Protein AF-A0A5K1HX62-F1 (afdb_monomer_lite)

InterPro domains:
  IPR001220 Legume lectin domain [PF00139] (1-64)
  IPR013320 Concanavalin A-like lectin/glucanase domain superfamily [SSF49899] (2-64)
  IPR050258 Leguminous Lectin [PTHR32401] (2-64)

Structure (mmCIF, N/CA/C/O backbone):
data_AF-A0A5K1HX62-F1
#
_entry.id   AF-A0A5K1HX62-F1
#
loop_
_atom_site.group_PDB
_atom_site.id
_atom_site.type_symbol
_atom_site.label_atom_id
_atom_site.label_alt_id
_atom_site.label_comp_id
_atom_site.label_asym_id
_atom_site.label_entity_id
_atom_site.label_seq_id
_atom_site.pdbx_PDB_ins_code
_atom_site.Cartn_x
_atom_site.Cartn_y
_atom_site.Cartn_z
_atom_site.occupancy
_atom_site.B_iso_or_equiv
_atom_site.auth_seq_id
_atom_site.auth_comp_id
_atom_site.auth_asym_id
_atom_site.auth_atom_id
_atom_site.pdbx_PDB_model_num
ATOM 1 N N . SER A 1 1 ? 5.052 7.035 -11.314 1.00 54.47 1 SER A N 1
ATOM 2 C CA . SER A 1 1 ? 3.846 6.189 -11.360 1.00 54.47 1 SER A CA 1
ATOM 3 C C . SER A 1 1 ? 4.288 4.838 -10.858 1.00 54.47 1 SER A C 1
ATOM 5 O O . SER A 1 1 ? 5.226 4.308 -11.440 1.00 54.47 1 SER A O 1
ATOM 7 N N . HIS A 1 2 ? 3.745 4.385 -9.731 1.00 74.75 2 HIS A N 1
ATOM 8 C CA . HIS A 1 2 ? 4.337 3.318 -8.911 1.00 74.75 2 HIS A CA 1
ATOM 9 C C . HIS A 1 2 ? 3.582 1.989 -9.026 1.00 74.75 2 HIS A C 1
ATOM 11 O O . HIS A 1 2 ? 3.807 1.094 -8.240 1.00 74.75 2 HIS A O 1
ATOM 17 N N . GLY A 1 3 ? 2.692 1.847 -10.013 1.00 86.25 3 GLY A N 1
ATOM 18 C CA . GLY A 1 3 ? 1.889 0.639 -10.185 1.00 86.25 3 GLY A CA 1
ATOM 19 C C . GLY A 1 3 ? 0.505 0.743 -9.547 1.00 86.25 3 GLY A C 1
ATOM 20 O O . GLY A 1 3 ? -0.083 1.827 -9.529 1.00 86.25 3 GLY A O 1
ATOM 21 N N . PHE A 1 4 ? -0.047 -0.386 -9.102 1.00 90.12 4 PHE A N 1
ATOM 22 C CA . PHE A 1 4 ? -1.382 -0.462 -8.498 1.00 90.12 4 PHE A CA 1
ATOM 23 C C . PHE A 1 4 ? -1.476 -1.598 -7.472 1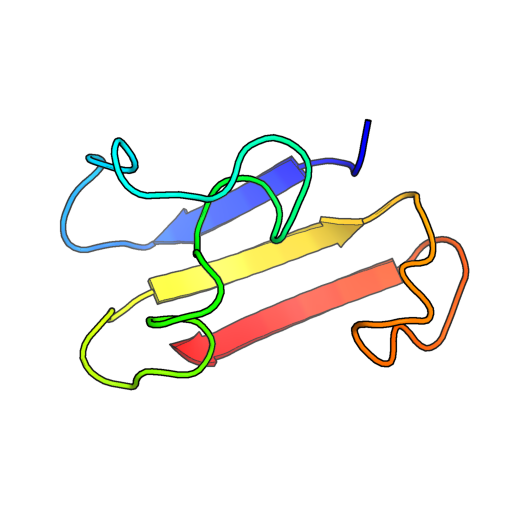.00 90.12 4 PHE A C 1
ATOM 25 O O . PHE A 1 4 ? -0.684 -2.538 -7.506 1.00 90.12 4 PHE A O 1
ATOM 32 N N . ALA A 1 5 ? -2.478 -1.533 -6.591 1.00 91.94 5 ALA A N 1
ATOM 33 C CA . ALA A 1 5 ? -2.748 -2.568 -5.597 1.00 91.94 5 ALA A CA 1
ATOM 34 C C . ALA A 1 5 ? -4.220 -3.001 -5.595 1.00 91.94 5 ALA A C 1
ATOM 36 O O . ALA A 1 5 ? -5.129 -2.194 -5.800 1.00 91.94 5 ALA A O 1
ATOM 37 N N . PHE A 1 6 ? -4.452 -4.282 -5.311 1.00 94.25 6 PHE A N 1
ATOM 38 C CA . PHE A 1 6 ? -5.755 -4.786 -4.877 1.00 94.25 6 PHE A CA 1
ATOM 39 C C . PHE A 1 6 ? -5.796 -4.776 -3.356 1.00 94.25 6 PHE A C 1
ATOM 41 O O . PHE A 1 6 ? -4.893 -5.325 -2.731 1.00 94.25 6 PHE A O 1
ATOM 48 N N . VAL A 1 7 ? -6.836 -4.184 -2.765 1.00 95.00 7 VAL A N 1
ATOM 49 C CA . VAL A 1 7 ? -6.842 -3.881 -1.329 1.00 95.00 7 VAL A CA 1
ATOM 50 C C . VAL A 1 7 ? -8.141 -4.330 -0.659 1.00 95.00 7 VAL A C 1
ATOM 52 O O . VAL A 1 7 ? -9.235 -4.084 -1.168 1.00 95.00 7 VAL A O 1
ATOM 55 N N . VAL A 1 8 ? -8.017 -4.964 0.507 1.00 96.50 8 VAL A N 1
ATOM 56 C CA . VAL A 1 8 ? -9.112 -5.272 1.434 1.00 96.50 8 VAL A CA 1
ATOM 57 C C . VAL A 1 8 ? -8.926 -4.418 2.684 1.00 96.50 8 VAL A C 1
ATOM 59 O O . VAL A 1 8 ? -7.905 -4.530 3.360 1.00 96.50 8 VAL A O 1
ATOM 62 N N . VAL A 1 9 ? -9.907 -3.559 2.977 1.00 95.56 9 VAL A N 1
ATOM 63 C CA . VAL A 1 9 ? -9.823 -2.522 4.019 1.00 95.56 9 VAL A CA 1
ATOM 64 C C . VAL A 1 9 ? -11.171 -2.277 4.698 1.00 95.56 9 VAL A C 1
ATOM 66 O O . VAL A 1 9 ? -12.217 -2.478 4.076 1.00 95.56 9 VAL A O 1
ATOM 69 N N . PRO A 1 10 ? -11.183 -1.781 5.948 1.00 94.56 10 PRO A N 1
ATOM 70 C CA . PRO A 1 10 ? -12.417 -1.398 6.631 1.00 94.56 10 PRO A CA 1
ATOM 71 C C . PRO A 1 10 ? -13.036 -0.090 6.104 1.00 94.56 10 PRO A C 1
ATOM 73 O O . PRO A 1 10 ? -14.206 0.176 6.372 1.00 94.56 10 PRO A O 1
ATOM 76 N N . SER A 1 11 ? -12.268 0.742 5.392 1.00 93.12 11 SER A N 1
ATOM 77 C CA . SER A 1 11 ? -12.691 2.042 4.859 1.00 93.12 11 SER A CA 1
ATOM 78 C C . SER A 1 11 ? -11.912 2.378 3.590 1.00 93.12 11 SER A C 1
ATOM 80 O O . SER A 1 11 ? -10.732 2.067 3.498 1.00 93.12 11 SER A O 1
ATOM 82 N N . THR A 1 12 ? -12.549 3.059 2.639 1.00 92.75 12 THR A N 1
ATOM 83 C CA . THR A 1 12 ? -11.913 3.545 1.401 1.00 92.75 12 THR A CA 1
ATOM 84 C C . THR A 1 12 ? -11.415 4.990 1.515 1.00 92.75 12 THR A C 1
ATOM 86 O O . THR A 1 12 ? -11.202 5.649 0.498 1.00 92.75 12 THR A O 1
ATOM 89 N N . ASN A 1 13 ? -11.306 5.529 2.734 1.00 92.25 13 ASN A N 1
ATOM 90 C CA . ASN A 1 13 ? -10.748 6.860 2.952 1.00 92.25 13 ASN A CA 1
ATOM 91 C C . ASN A 1 13 ? -9.221 6.793 3.082 1.00 92.25 13 ASN A C 1
ATOM 93 O O . ASN A 1 13 ? -8.716 6.364 4.114 1.00 92.25 13 ASN A O 1
ATOM 97 N N . PHE A 1 14 ? -8.521 7.289 2.063 1.00 91.12 14 PHE A N 1
ATOM 98 C CA . PHE A 1 14 ? -7.060 7.412 2.021 1.00 91.12 14 PHE A CA 1
ATOM 99 C C . PHE A 1 14 ? -6.614 8.881 1.933 1.00 91.12 14 PHE A C 1
ATOM 101 O O . PHE A 1 14 ? -5.579 9.191 1.349 1.00 91.12 14 PHE A O 1
ATOM 108 N N . SER A 1 15 ? -7.410 9.821 2.464 1.00 92.94 15 SER A N 1
ATOM 109 C CA . SER A 1 15 ? -7.109 11.262 2.394 1.00 92.94 15 SER A CA 1
ATOM 110 C C . SER A 1 15 ? -5.754 11.639 2.988 1.00 92.94 15 SER A C 1
ATOM 112 O O . SER A 1 15 ? -5.157 12.627 2.563 1.00 92.94 15 SER A O 1
ATOM 114 N N . ASP A 1 16 ? -5.289 10.842 3.947 1.00 92.12 16 ASP A N 1
ATOM 115 C CA . ASP A 1 16 ? -4.080 11.097 4.725 1.00 92.12 16 ASP A CA 1
ATOM 116 C C . ASP A 1 16 ? -2.859 10.358 4.149 1.00 92.12 16 ASP A C 1
ATOM 118 O O . ASP A 1 16 ? -1.760 10.458 4.696 1.00 92.12 16 ASP A O 1
ATOM 122 N N . ALA A 1 17 ? -3.028 9.621 3.044 1.00 92.62 17 ALA A N 1
ATOM 123 C CA . ALA A 1 17 ? -1.944 8.899 2.394 1.00 92.62 17 ALA A CA 1
ATOM 124 C C . ALA A 1 17 ? -0.956 9.847 1.694 1.00 92.62 17 ALA A C 1
ATOM 126 O O . ALA A 1 17 ? -1.309 10.899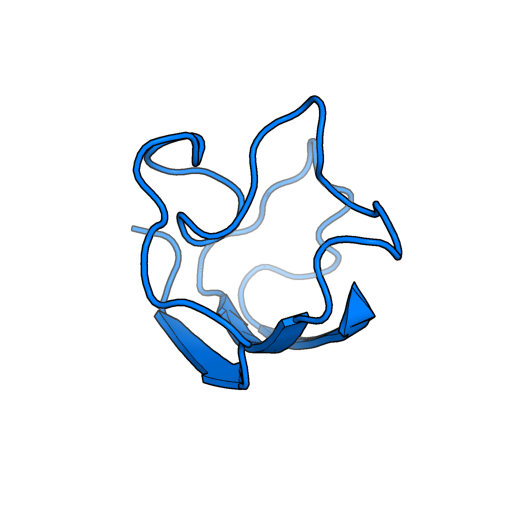 1.146 1.00 92.62 17 ALA A O 1
ATOM 127 N N . ALA A 1 18 ? 0.317 9.457 1.688 1.00 90.88 18 ALA A N 1
ATOM 128 C CA . ALA A 1 18 ? 1.380 10.230 1.070 1.00 90.88 18 ALA A CA 1
ATOM 129 C C . ALA A 1 18 ? 1.386 10.024 -0.450 1.00 90.88 18 ALA A C 1
ATOM 131 O O . ALA A 1 18 ? 1.882 9.021 -0.950 1.00 90.88 18 ALA A O 1
ATOM 132 N N . ARG A 1 19 ? 0.891 11.024 -1.187 1.00 85.69 19 ARG A N 1
ATOM 133 C CA . ARG A 1 19 ? 0.827 10.998 -2.656 1.00 85.69 19 ARG A CA 1
ATOM 134 C C . ARG A 1 19 ? 2.163 10.644 -3.315 1.00 85.69 19 ARG A C 1
ATOM 136 O O . ARG A 1 19 ? 3.176 11.301 -3.072 1.00 85.69 19 ARG A O 1
ATOM 143 N N . GLY A 1 20 ? 2.134 9.678 -4.228 1.00 82.00 20 GLY A N 1
ATOM 144 C CA . GLY A 1 20 ? 3.292 9.211 -4.987 1.00 82.00 20 GLY A CA 1
ATOM 145 C C . GLY A 1 20 ? 4.254 8.335 -4.180 1.00 82.00 20 GLY A C 1
ATOM 146 O O . GLY A 1 20 ? 5.358 8.068 -4.651 1.00 82.00 20 GLY A O 1
ATOM 147 N N . ARG A 1 21 ? 3.867 7.902 -2.977 1.00 81.81 21 ARG A N 1
ATOM 148 C CA . ARG A 1 21 ? 4.597 6.944 -2.136 1.00 81.81 21 ARG A CA 1
ATOM 149 C C . ARG A 1 21 ? 3.612 5.903 -1.609 1.00 81.81 21 ARG A C 1
ATOM 151 O O . ARG A 1 21 ? 2.417 6.164 -1.564 1.00 81.81 21 ARG A O 1
ATOM 158 N N . TYR A 1 22 ? 4.107 4.731 -1.212 1.00 86.12 22 TYR A N 1
ATOM 159 C CA . TYR A 1 22 ? 3.289 3.699 -0.553 1.00 86.12 22 TYR A CA 1
ATOM 160 C C . TYR A 1 22 ? 2.000 3.326 -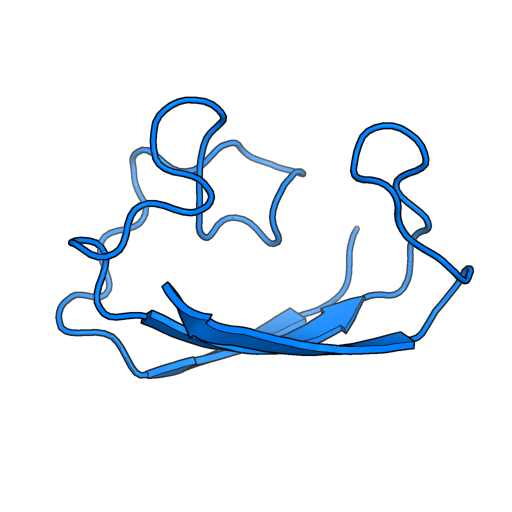1.312 1.00 86.12 22 TYR A C 1
ATOM 162 O O . TYR A 1 22 ? 0.966 3.096 -0.688 1.00 86.12 22 TYR A O 1
ATOM 170 N N . LEU A 1 23 ? 2.031 3.375 -2.651 1.00 88.81 23 LEU A N 1
ATOM 171 C CA . LEU A 1 23 ? 0.866 3.176 -3.527 1.00 88.81 23 LEU A CA 1
ATOM 172 C C . LEU A 1 23 ? -0.373 4.004 -3.138 1.00 88.81 23 LEU A C 1
ATOM 174 O O . LEU A 1 23 ? -1.502 3.603 -3.406 1.00 88.81 23 LEU A O 1
ATOM 178 N N . ASP A 1 24 ? -0.153 5.165 -2.515 1.00 90.25 24 ASP A N 1
ATOM 179 C CA . ASP A 1 24 ? -1.188 6.050 -1.981 1.00 90.25 24 ASP A CA 1
ATOM 180 C C . ASP A 1 24 ? -2.103 5.379 -0.927 1.00 90.25 24 ASP A C 1
ATOM 182 O O . ASP A 1 24 ? -3.255 5.779 -0.759 1.00 90.25 24 ASP A O 1
ATOM 186 N N . LEU A 1 25 ? -1.591 4.379 -0.193 1.00 91.06 25 LEU A N 1
ATOM 187 C CA . LEU A 1 25 ? -2.307 3.676 0.885 1.00 91.06 25 LEU A CA 1
ATOM 188 C C . LEU A 1 25 ? -1.903 4.124 2.293 1.00 91.06 25 LEU A C 1
ATOM 190 O O . LEU A 1 25 ? -2.720 4.067 3.210 1.00 91.06 25 LEU A O 1
ATOM 194 N N . PHE A 1 26 ? -0.658 4.573 2.460 1.00 91.38 26 PHE A N 1
ATOM 195 C CA . PHE A 1 26 ? -0.064 4.912 3.754 1.00 91.38 26 PHE A CA 1
ATOM 196 C C . PHE A 1 26 ? 0.653 6.265 3.702 1.00 91.38 26 PHE A C 1
ATOM 198 O O . PHE A 1 26 ? 0.916 6.828 2.635 1.00 91.38 26 PHE A O 1
ATOM 205 N N . ASN A 1 27 ? 1.029 6.776 4.865 1.00 92.25 27 ASN A N 1
ATOM 206 C CA . ASN A 1 27 ? 1.984 7.859 5.047 1.00 92.25 27 ASN A CA 1
ATOM 207 C C . ASN A 1 27 ? 3.145 7.408 5.948 1.00 92.25 27 ASN A C 1
ATOM 209 O O . ASN A 1 27 ? 3.188 6.294 6.460 1.00 92.25 27 ASN A O 1
ATOM 213 N N . GLU A 1 28 ? 4.129 8.285 6.148 1.00 90.69 28 GLU A N 1
ATOM 214 C CA . GLU A 1 28 ? 5.316 7.957 6.951 1.00 90.69 28 GLU A CA 1
ATOM 215 C C . GLU A 1 28 ? 5.001 7.647 8.426 1.00 90.69 28 GLU A C 1
ATOM 217 O O . GLU A 1 28 ? 5.791 6.969 9.077 1.00 90.69 28 GLU A O 1
ATOM 222 N N . SER A 1 29 ? 3.872 8.132 8.955 1.00 92.94 29 SER A N 1
ATOM 223 C CA . SER A 1 29 ? 3.489 7.956 10.361 1.00 92.94 29 SER A CA 1
ATOM 224 C C . SER A 1 29 ? 2.629 6.722 10.638 1.00 92.94 29 SER A C 1
ATOM 226 O O . SER A 1 29 ? 2.617 6.251 11.775 1.00 92.94 29 SER A 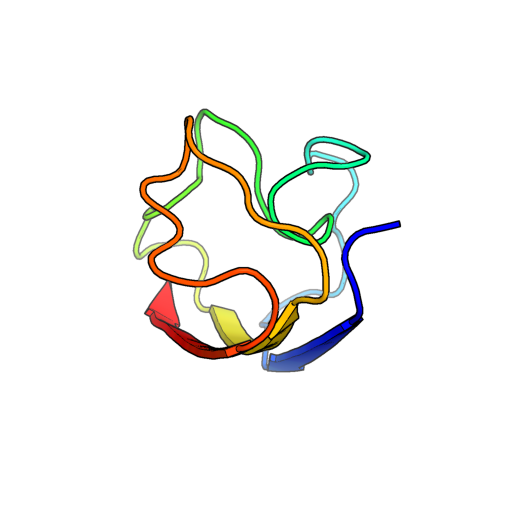O 1
ATOM 228 N N . ASP A 1 30 ? 1.930 6.188 9.632 1.00 90.88 30 ASP A N 1
ATOM 229 C CA . ASP A 1 30 ? 1.059 5.013 9.766 1.00 90.88 30 ASP A CA 1
ATOM 230 C C . ASP A 1 30 ? 1.513 3.797 8.947 1.00 90.88 30 ASP A C 1
ATOM 232 O O . ASP A 1 30 ? 0.946 2.714 9.104 1.00 90.88 30 ASP A O 1
ATOM 236 N N . ASN A 1 31 ? 2.562 3.921 8.131 1.00 89.38 31 ASN A N 1
ATOM 237 C CA . ASN A 1 31 ? 3.170 2.775 7.473 1.00 89.38 31 ASN A CA 1
ATOM 238 C C . ASN A 1 31 ? 3.602 1.733 8.520 1.00 89.38 31 ASN A C 1
ATOM 240 O O . ASN A 1 31 ? 4.273 2.056 9.502 1.00 89.38 31 ASN A O 1
ATOM 244 N N . ARG A 1 32 ? 3.243 0.466 8.299 1.00 88.56 32 ARG A N 1
ATOM 245 C CA . ARG A 1 32 ? 3.513 -0.642 9.233 1.00 88.56 32 ARG A CA 1
ATOM 246 C C . ARG A 1 32 ? 2.738 -0.621 10.554 1.00 88.56 32 ARG A C 1
ATOM 248 O O . ARG A 1 32 ? 3.097 -1.340 11.488 1.00 88.56 32 ARG A O 1
ATOM 255 N N . ASN A 1 33 ? 1.673 0.177 10.645 1.00 92.81 33 ASN A N 1
ATOM 256 C CA . ASN A 1 33 ? 0.815 0.202 11.822 1.00 92.81 33 ASN A CA 1
ATOM 257 C C . ASN A 1 33 ? -0.257 -0.914 11.768 1.00 92.81 33 ASN A C 1
ATOM 259 O O . ASN A 1 33 ? -1.142 -0.862 10.913 1.00 92.81 33 ASN A O 1
ATOM 263 N N . PRO A 1 34 ? -0.277 -1.869 12.721 1.00 89.69 34 PRO A N 1
ATOM 264 C CA . PRO A 1 34 ? -1.240 -2.978 12.738 1.00 89.69 34 PRO A CA 1
ATOM 265 C C . PRO A 1 34 ? -2.697 -2.551 12.989 1.00 89.69 34 PRO A C 1
ATOM 267 O O . PRO A 1 34 ? -3.609 -3.379 12.945 1.00 89.69 34 PRO A O 1
ATOM 270 N N . THR A 1 35 ? -2.952 -1.278 13.312 1.00 92.81 35 THR A N 1
ATOM 271 C CA . THR A 1 35 ? -4.322 -0.761 13.435 1.00 92.81 35 THR A CA 1
ATOM 272 C C . THR A 1 35 ? -4.966 -0.419 12.095 1.00 92.81 35 THR A C 1
ATOM 274 O O . THR A 1 35 ? -6.180 -0.212 12.072 1.00 92.81 35 THR A O 1
ATOM 277 N N . ASN A 1 36 ? -4.192 -0.361 11.008 1.00 91.81 36 ASN A N 1
ATOM 278 C CA . ASN A 1 36 ? -4.679 -0.000 9.676 1.00 91.81 36 ASN A CA 1
ATOM 279 C C . ASN A 1 36 ? -5.647 -1.062 9.114 1.00 91.81 36 ASN A C 1
ATOM 281 O O . ASN A 1 36 ? -6.648 -0.706 8.488 1.00 91.81 36 ASN A O 1
ATOM 285 N N . ARG A 1 37 ? -5.437 -2.348 9.443 1.00 94.19 37 ARG A N 1
ATOM 286 C CA . ARG A 1 37 ? -6.282 -3.491 9.042 1.00 94.19 37 ARG A CA 1
ATOM 287 C C . ARG A 1 37 ? -6.436 -3.594 7.524 1.00 94.19 37 ARG A C 1
ATOM 289 O O . ARG A 1 37 ? -7.534 -3.829 7.015 1.00 94.19 37 ARG A O 1
ATOM 296 N N . ILE A 1 38 ? -5.331 -3.407 6.824 1.00 94.19 38 ILE A N 1
ATOM 297 C CA . ILE A 1 38 ? -5.184 -3.464 5.379 1.00 94.19 38 ILE A CA 1
ATOM 298 C C . ILE A 1 38 ? -4.492 -4.766 4.997 1.00 94.19 38 ILE A C 1
ATOM 300 O O . ILE A 1 38 ? -3.464 -5.165 5.548 1.00 94.19 38 ILE A O 1
ATOM 304 N N . PHE A 1 39 ? -5.069 -5.418 3.999 1.00 95.00 39 PHE A N 1
ATOM 305 C CA . PHE A 1 39 ? -4.403 -6.449 3.225 1.00 95.00 39 PHE A CA 1
ATOM 306 C C . PHE A 1 39 ? -4.310 -5.964 1.782 1.00 95.00 39 PHE A C 1
ATOM 308 O O . PHE A 1 39 ? -5.346 -5.655 1.185 1.00 95.00 39 PHE A O 1
ATOM 315 N N . ALA A 1 40 ? -3.099 -5.898 1.228 1.00 93.38 40 ALA A N 1
ATOM 316 C CA . ALA A 1 40 ? -2.884 -5.471 -0.149 1.00 93.38 40 ALA A CA 1
ATOM 317 C C . ALA A 1 40 ? -2.024 -6.464 -0.938 1.00 93.38 40 ALA A C 1
ATOM 319 O O . ALA A 1 40 ? -1.075 -7.050 -0.418 1.00 93.38 40 ALA A O 1
ATOM 320 N N . VAL A 1 41 ? -2.371 -6.636 -2.213 1.00 93.88 41 VAL A N 1
ATOM 321 C CA . VAL A 1 41 ? -1.520 -7.277 -3.220 1.00 93.88 41 VAL A CA 1
ATOM 322 C C . VAL A 1 41 ? -1.063 -6.188 -4.171 1.00 93.88 41 VAL A C 1
ATOM 324 O O . VAL A 1 41 ? -1.888 -5.630 -4.902 1.00 93.88 41 VAL A O 1
ATOM 327 N N . GLU A 1 42 ? 0.227 -5.883 -4.144 1.00 90.94 42 GLU A N 1
ATOM 328 C CA . GLU A 1 42 ? 0.821 -4.804 -4.924 1.00 90.94 42 GLU A CA 1
ATOM 329 C C . GLU A 1 42 ? 1.527 -5.298 -6.183 1.00 90.94 42 GLU A C 1
ATOM 331 O O . GLU A 1 42 ? 2.138 -6.365 -6.198 1.00 90.94 42 GLU A O 1
ATOM 336 N N . PHE A 1 43 ? 1.434 -4.489 -7.237 1.00 89.38 43 PHE A N 1
ATOM 337 C CA . PHE A 1 43 ? 2.192 -4.607 -8.476 1.00 89.38 43 PHE A CA 1
ATOM 338 C C . PHE A 1 43 ? 3.001 -3.324 -8.640 1.00 89.38 43 PHE A C 1
ATOM 340 O O . PHE A 1 43 ? 2.548 -2.409 -9.334 1.00 89.38 43 PHE A O 1
ATOM 347 N N . ASP A 1 44 ? 4.151 -3.236 -7.972 1.00 82.25 44 ASP A N 1
ATOM 348 C CA . ASP A 1 44 ? 5.021 -2.064 -8.053 1.00 82.25 44 ASP A CA 1
ATOM 349 C C . ASP A 1 44 ? 5.905 -2.149 -9.304 1.00 82.25 44 ASP A C 1
ATOM 351 O O . ASP A 1 44 ? 6.431 -3.203 -9.672 1.00 82.25 44 ASP A O 1
ATOM 355 N N . THR A 1 45 ? 6.030 -1.027 -10.004 1.00 83.75 45 THR A N 1
ATOM 356 C CA . THR A 1 45 ? 6.819 -0.905 -11.239 1.00 83.75 45 THR A CA 1
ATOM 357 C C . THR A 1 45 ? 8.041 -0.006 -11.074 1.00 83.75 45 THR A C 1
ATOM 359 O O . THR A 1 45 ? 8.710 0.300 -12.064 1.00 83.75 45 THR A O 1
ATOM 362 N N . ALA A 1 46 ? 8.282 0.517 -9.873 1.00 78.88 46 ALA A N 1
ATOM 363 C CA . ALA A 1 46 ? 9.285 1.532 -9.624 1.00 78.88 46 ALA A CA 1
ATOM 364 C C . ALA A 1 46 ? 10.017 1.284 -8.305 1.00 78.88 46 ALA A C 1
ATOM 366 O O . ALA A 1 46 ? 9.498 1.602 -7.244 1.00 78.88 46 ALA A O 1
ATOM 367 N N . GLN A 1 47 ? 11.286 0.881 -8.406 1.00 73.69 47 GLN A N 1
ATOM 368 C CA . GLN A 1 47 ? 12.137 0.679 -7.237 1.00 73.69 47 GLN A CA 1
ATOM 369 C C . GLN A 1 47 ? 12.197 1.912 -6.331 1.00 73.69 47 GLN A C 1
ATOM 371 O O . GLN A 1 47 ? 12.711 2.969 -6.721 1.00 73.69 47 GLN A O 1
ATOM 376 N N . GLN A 1 48 ? 11.771 1.752 -5.084 1.00 72.94 48 GLN A N 1
ATOM 377 C CA . GLN A 1 48 ? 11.937 2.766 -4.046 1.00 72.94 48 GLN A CA 1
ATOM 378 C C . GLN A 1 48 ? 13.060 2.373 -3.079 1.00 72.94 48 GLN A C 1
ATOM 380 O O . GLN A 1 48 ? 12.827 1.790 -2.023 1.00 72.94 48 GLN A O 1
ATOM 385 N N . ALA A 1 49 ? 14.305 2.754 -3.392 1.00 66.06 49 ALA A N 1
ATOM 386 C CA . ALA A 1 49 ? 15.483 2.405 -2.579 1.00 66.06 49 ALA A CA 1
ATOM 387 C C . ALA A 1 49 ? 15.387 2.865 -1.105 1.00 66.06 49 ALA A C 1
ATOM 389 O O . ALA A 1 49 ? 15.920 2.214 -0.209 1.00 66.06 49 ALA A O 1
ATOM 390 N N . ILE A 1 50 ? 14.674 3.967 -0.839 1.00 64.12 50 ILE A N 1
ATOM 391 C CA . ILE A 1 50 ? 14.438 4.499 0.518 1.00 64.12 50 ILE A CA 1
ATOM 392 C C . ILE A 1 50 ? 13.458 3.613 1.314 1.00 64.12 50 ILE A C 1
ATOM 394 O O . ILE A 1 50 ? 13.475 3.628 2.542 1.00 64.12 50 ILE A O 1
ATOM 398 N N . LEU A 1 51 ? 12.640 2.810 0.628 1.00 69.38 51 LEU A N 1
ATOM 399 C CA . LEU A 1 51 ? 11.665 1.886 1.215 1.00 69.38 51 LEU A CA 1
ATOM 400 C C . LEU A 1 51 ? 12.167 0.434 1.265 1.00 69.38 51 LEU A C 1
ATOM 402 O O . LEU A 1 51 ? 11.398 -0.462 1.597 1.00 69.38 51 LEU A O 1
ATOM 406 N N . MET A 1 52 ? 13.464 0.214 1.003 1.00 68.31 52 MET A N 1
ATOM 407 C CA . MET A 1 52 ? 14.102 -1.112 0.935 1.00 68.31 52 MET A CA 1
ATOM 408 C C . MET A 1 52 ? 13.497 -2.023 -0.135 1.00 68.31 52 MET A C 1
ATOM 410 O O . MET A 1 52 ? 13.457 -3.244 0.019 1.00 68.31 52 MET A O 1
ATOM 414 N N . ASP A 1 53 ? 13.040 -1.414 -1.222 1.00 69.00 53 ASP A N 1
ATOM 415 C CA . ASP A 1 53 ? 12.478 -2.149 -2.334 1.00 69.00 53 ASP A CA 1
ATOM 416 C C . ASP A 1 53 ? 13.555 -2.987 -3.041 1.00 69.00 53 ASP A C 1
ATOM 418 O O . ASP A 1 53 ? 14.622 -2.477 -3.413 1.00 69.00 53 ASP A O 1
ATOM 422 N N . THR A 1 54 ? 13.313 -4.295 -3.144 1.00 66.19 54 THR A N 1
ATOM 423 C CA . THR A 1 54 ? 14.370 -5.273 -3.455 1.00 66.19 54 THR A CA 1
ATOM 424 C C . THR A 1 54 ? 14.689 -5.312 -4.947 1.00 66.19 54 THR A C 1
ATOM 426 O O . THR A 1 54 ? 15.859 -5.445 -5.299 1.00 66.19 54 THR A O 1
ATOM 429 N N . ASP A 1 55 ? 13.693 -5.099 -5.809 1.00 68.25 55 ASP A N 1
ATOM 430 C CA . ASP A 1 55 ? 13.821 -5.194 -7.264 1.00 68.25 55 ASP A CA 1
ATOM 431 C C . ASP A 1 55 ? 13.092 -4.038 -7.971 1.00 68.25 55 ASP A C 1
ATOM 433 O O . ASP A 1 55 ? 12.374 -3.259 -7.359 1.00 68.25 55 ASP A O 1
ATOM 437 N N . ALA A 1 56 ? 13.308 -3.879 -9.282 1.00 70.06 56 ALA A N 1
ATOM 438 C CA . ALA A 1 56 ? 12.720 -2.768 -10.037 1.00 70.06 56 ALA A CA 1
ATOM 439 C C . ALA A 1 56 ? 11.213 -2.897 -10.284 1.00 70.06 56 ALA A C 1
ATOM 441 O O . ALA A 1 56 ? 10.515 -1.890 -10.392 1.00 70.06 56 ALA A O 1
ATOM 442 N N . SER A 1 57 ? 10.723 -4.121 -10.449 1.00 81.62 57 SER A N 1
ATOM 443 C CA . SER A 1 57 ? 9.298 -4.409 -10.568 1.00 81.62 57 SER A CA 1
ATOM 444 C C . SER A 1 57 ? 9.019 -5.736 -9.891 1.00 81.62 57 SER A C 1
ATOM 446 O O . SER A 1 57 ? 9.674 -6.734 -10.202 1.00 81.62 57 SER A O 1
ATOM 448 N N . HIS A 1 58 ? 8.046 -5.757 -8.992 1.00 87.50 58 HIS A N 1
ATOM 449 C CA . HIS A 1 58 ? 7.746 -6.927 -8.178 1.00 87.50 58 HIS A CA 1
ATOM 450 C C . HIS A 1 58 ? 6.256 -7.039 -7.883 1.00 87.50 58 HIS A C 1
ATOM 452 O O . HIS A 1 58 ? 5.454 -6.141 -8.141 1.00 87.50 58 HIS A O 1
ATOM 458 N N . VAL A 1 59 ? 5.904 -8.204 -7.348 1.00 88.88 59 VAL A N 1
ATOM 459 C CA . VAL A 1 59 ? 4.610 -8.450 -6.726 1.00 88.88 59 VAL A CA 1
ATOM 460 C C . VAL A 1 59 ? 4.869 -8.781 -5.268 1.00 88.88 59 VAL A C 1
ATOM 462 O O . VAL A 1 59 ? 5.662 -9.681 -4.984 1.00 88.88 59 VAL A O 1
ATOM 465 N N . ALA A 1 60 ? 4.205 -8.080 -4.355 1.00 87.12 60 ALA A N 1
ATOM 466 C CA . ALA A 1 60 ? 4.323 -8.329 -2.924 1.00 87.12 60 ALA A CA 1
ATOM 467 C C . ALA A 1 60 ? 2.961 -8.328 -2.226 1.00 87.12 60 ALA A C 1
ATOM 469 O O . ALA A 1 60 ? 1.921 -7.981 -2.794 1.00 87.12 60 ALA A O 1
ATOM 470 N N . ILE A 1 61 ? 2.990 -8.814 -0.988 1.00 88.94 61 ILE A N 1
ATOM 471 C CA . ILE A 1 61 ? 1.850 -8.841 -0.084 1.00 88.94 61 ILE A CA 1
ATOM 472 C C . ILE A 1 61 ? 2.176 -7.913 1.073 1.00 88.94 61 ILE A C 1
ATOM 474 O O . ILE A 1 61 ? 3.116 -8.178 1.827 1.00 88.94 61 ILE A O 1
ATOM 478 N N . ASP A 1 62 ? 1.335 -6.903 1.246 1.00 85.94 62 ASP A N 1
ATOM 479 C CA . ASP A 1 62 ? 1.371 -6.020 2.397 1.00 85.94 62 ASP A CA 1
ATOM 480 C C . ASP A 1 62 ? 0.293 -6.409 3.399 1.00 85.94 62 ASP A C 1
ATOM 482 O O . ASP A 1 62 ? -0.885 -6.588 3.070 1.00 85.94 62 ASP A O 1
ATOM 486 N N . VAL A 1 63 ? 0.716 -6.511 4.656 1.00 88.31 63 VAL A N 1
ATOM 487 C CA . VAL A 1 63 ? -0.156 -6.777 5.797 1.00 88.31 63 VAL A CA 1
ATOM 488 C C . VAL A 1 63 ? 0.064 -5.673 6.822 1.00 88.31 63 VAL A C 1
ATOM 490 O O . VAL A 1 63 ? 1.097 -5.694 7.493 1.00 88.31 63 VAL A O 1
ATOM 493 N N . ASN A 1 64 ? -0.889 -4.732 6.923 1.00 78.19 64 ASN A N 1
ATOM 494 C CA . ASN A 1 64 ? -1.015 -3.751 8.017 1.00 78.19 64 ASN A CA 1
ATOM 495 C C . ASN A 1 64 ? -2.445 -3.310 8.244 1.00 78.19 64 ASN A C 1
ATOM 497 O O . ASN A 1 64 ? -2.909 -2.441 7.486 1.00 78.19 64 ASN A O 1
#

pLDDT: mean 85.79, std 9.6, range 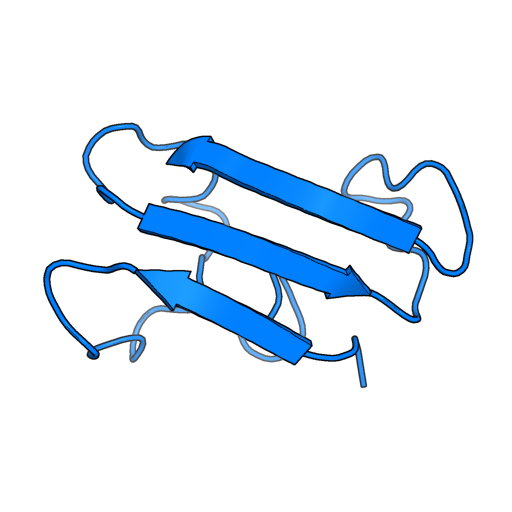[54.47, 96.5]

Foldseek 3Di:
DFFAKDKDFPDPDLVVFDPPPPRSNHHPVCVPPQVRQMWIWTFTQDDDVVVVRPDNTDTDIDHD

Organism: NCBI:txid210225

Sequence (64 aa):
SHGFAFVVVPSTNFSDAARGRYLDLFNESDNRNPTNRIFAVEFDTAQQAILMDTDASHVAIDVN

Radius of gyration: 11.14 Å; chains: 1; bounding box: 28×20×25 Å

Secondary structure (DSSP, 8-state):
---EEEEE-S----TTS-TTSGGGT--TTTTT-TTS--EEEEEE-S--GGGT--SSSEEEEEE-

=== Feature glossary ===
Reading guide. The protein is described through the following features:

Foldseek 3Di. A 3Di character summarizes, for each residue, the relative orientation of the Cα frame of its nearest spatial neighbor. Because it encodes fold topology rather than chemistry, 3Di alignments detect remote structural similarity that sequence alignment misses.

Contact-map, Ramachandran, and PAE plots. Plot images: a contact map (which residues are close in 3D, as an N×N binary image), a Ramachandran scatter (backbone torsion angles, revealing secondary-structure composition at a glance), and — for AlphaFold structures — a PAE heatmap (pairwise prediction confidence).

Radius of gyration, Cα contacts, bounding box. Radius of gyration (Rg) is the root-mean-square distance of Cα atoms from their centroid — a single number for overall size and compactness. A globular domain of N residues has Rg ≈ 2.2·N^0.38 Å; an extended or disordered chain has a much larger Rg. The Cα contact count is the number of residue pairs whose Cα atoms are within 8 Å and are more than four positions apart in sequence — 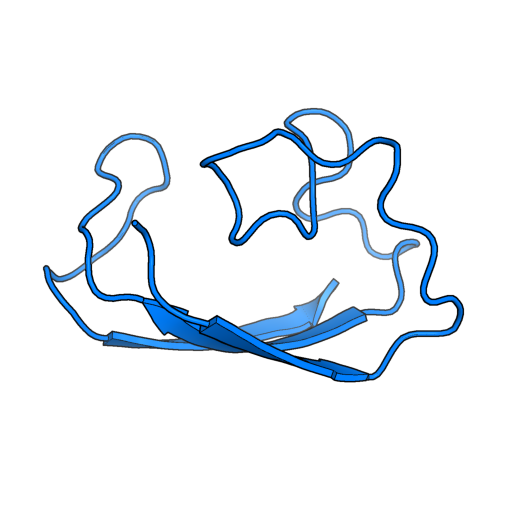a standard proxy for tertiary packing density. The bounding box is the smallest axis-aligned box enclosing all Cα atoms.

Secondary structure (8-state, DSSP). Eight-state secondary structure (DSSP): H is the canonical α-helix, G the tighter 3₁₀-helix, I the wider π-helix; E/B are β-structure, T and S are turns and bends, and '-' is everything else. DSSP derives these from the pattern of main-chain N–H···O=C hydrogen bonds, not from the sequence.

B-factor. B-factor (Debye–Waller factor) reflects atomic displacement in the crystal lattice. It is an experimental observable (units Å²), not a prediction; low values mean the atom is pinned down, high values mean it moves or is heterogeneous across the crystal.

pLDDT. pLDDT is the predicted lDDT-Cα score: AlphaFold's confidence that the local environment of each residue (all inter-atomic distances within 15 Å) is correctly placed. It is a per-residue number between 0 and 100, with higher meaning more reliable.

Nearest PDB structures. Nearest PDB neighbors are the top structural matches found by Foldseek when searching this structure against the entire Protein Data Bank. Each hit reports a TM-score (0 to 1; >0.5 almost always implies the same fold) and an E-value. These are *structural* homologs — they may share no detectable sequence similarity.

Solvent-accessible surface area. Accessible surface area quantifies burial. A residue with SASA near zero is packed into the hydrophobic core; one with SASA >100 Å² sits on the surface. Computed here via the Shrake–Rupley numerical algorithm with a 1.4 Å probe.

Rendered structure images. Structure images are PyMOL renders from six orthogonal camera directions. Cartoon representation draws helices as coils and strands as arrows; sticks shows the backbone as bonds; surface shows the solvent-excluded envelope. Rainbow coloring maps sequence position to hue (blue→red, N→C); chain coloring assigns a distinct color per polypeptide.

Backbone torsions (φ/ψ). φ (phi) and ψ (psi) are the two rotatable backbone dihedrals per residue: φ is the C(i-1)–N–Cα–C torsion, ψ is the N–Cα–C–N(i+1) torsion, both in degrees on (−180°, 180°]. α-helical residues cluster near (−60°, −45°); β-strand residues near (−120°, +130°). A Ramachandran plot is simply a scatter of (φ, ψ) for every residue.

Predicted aligned error. Predicted Aligned Error (PAE) is an AlphaFold confidence matrix: entry (i, j) is the expected error in the position of residue j, in ångströms, when the prediction is superimposed on the true structure at residue i. Low PAE within a block of residues means that block is internally rigid and well-predicted; high PAE between two blocks means their relative placement is uncertain even if each block individually is confident.

mmCIF coordinates. Structure coordinates are given as an mmCIF _atom_site loop: one row per atom with element, residue name, chain id, sequence number, and x/y/z position in Å. Only the four main-chain atoms per residue are included here; side chains are omitted to keep the record compact.

InterPro / GO / CATH / organism. Database cross-references. InterPro integrates a dozen domain/family signature databases into unified entries with residue-range hits. GO terms attach function/process/location labels with evidence codes. CATH codes position the fold in a four-level structural taxonomy. Organism is the NCBI-taxonomy species name.

Secondary structure (3-state, P-SEA). SS3 is a coarse helix/strand/coil call (letters a/b/c) made by the P-SEA algorithm from inter-Cα distances and dihedrals. It is less detailed than DSSP but needs only Cα positions.

Sequence. Sequence gives the chain of amino acids in standard one-letter code (A=alanine, C=cysteine, …, Y=tyrosine), read N→C. It is the only feature that is directly encoded by the gene; all structural features are derived from the folded form of this sequence.